Protein AF-A0A950EUD6-F1 (afdb_monomer_lite)

Secondary structure (DSSP, 8-state):
----------EEEEEEE-S-TTSSS---HHHHS-HHHHHHHHT--EEEES-HHHHHHHHHHHHTTS--SS-TTT-EEEEPPGGGG---S---S-------GGGGHHHHTT--EEEEEE-PPTTS--HHHHHHHHHHHTT-EEEEPP--

pLDDT: mean 81.82, std 19.79, range [29.98, 98.5]

Foldseek 3Di:
DDPDPPLAFAAEEAQEDDPCVPPPDDDQQVVWAPPVSLQVVLAAQAEEEQDLVVVLVRNVSSCVVPNHPDDSVNRHYHHQDPQVQPDDPDDDDDDDDDDLVVSRVNRRSRGYYYYYDPPDDPDTDDSVVNNVVVCVVVVHHYHYGDGD

Sequence (148 aa):
MTAATENKAGTLYLVPAPLDFGCESQTALTEVLPEGTLRRAAAITHWISENAKTARAYLKRIDALFPLAAALQTQNIAELPREAHKKGDHGNKGGAVFDPKPLLAPALAGEDMGLISEAGMPAVADPGSSIVRAAHDLGIRVVPLVGP

Structure (mmCIF, N/CA/C/O backbone):
data_AF-A0A950EUD6-F1
#
_entry.id   AF-A0A950EUD6-F1
#
loop_
_atom_site.group_PDB
_atom_site.id
_atom_site.type_symbol
_atom_site.label_atom_id
_atom_site.label_alt_id
_atom_site.label_comp_id
_atom_site.label_asym_id
_atom_site.label_entity_id
_atom_site.label_seq_id
_atom_site.pdbx_PDB_ins_code
_atom_site.Cartn_x
_atom_site.Cartn_y
_atom_site.Cartn_z
_atom_site.occupancy
_atom_site.B_iso_or_equiv
_atom_site.auth_seq_id
_atom_site.auth_comp_id
_atom_site.auth_asym_id
_atom_site.auth_atom_id
_atom_site.pdbx_PDB_model_num
ATOM 1 N N . MET A 1 1 ? -11.893 -36.603 8.002 1.00 39.34 1 MET A N 1
ATOM 2 C CA . MET A 1 1 ? -11.625 -35.808 6.786 1.00 39.34 1 MET A CA 1
ATOM 3 C C . MET A 1 1 ? -11.182 -34.431 7.244 1.00 39.34 1 MET A C 1
ATOM 5 O O . MET A 1 1 ? -12.014 -33.632 7.644 1.00 39.34 1 MET A O 1
ATOM 9 N N . THR A 1 2 ? -9.875 -34.203 7.327 1.00 35.94 2 THR A N 1
ATOM 10 C CA . THR A 1 2 ? -9.291 -32.888 7.605 1.00 35.94 2 THR A CA 1
ATOM 11 C C . THR A 1 2 ? -9.378 -32.069 6.323 1.00 35.94 2 THR A C 1
ATOM 13 O O . THR A 1 2 ? -8.796 -32.453 5.312 1.00 35.94 2 THR A O 1
ATOM 16 N N . ALA A 1 3 ? -10.16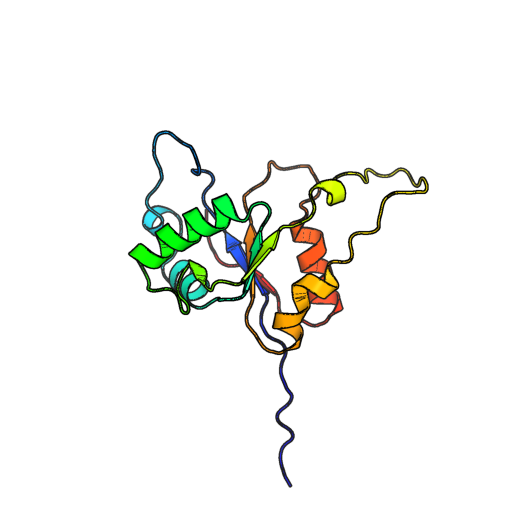1 -30.989 6.331 1.00 41.31 3 ALA A N 1
ATOM 17 C CA . ALA A 1 3 ? -10.133 -30.016 5.249 1.00 41.31 3 ALA A CA 1
ATOM 18 C C . ALA A 1 3 ? -8.716 -29.433 5.198 1.00 41.31 3 ALA A C 1
ATOM 20 O O . ALA A 1 3 ? -8.249 -28.864 6.184 1.00 41.31 3 ALA A O 1
ATOM 21 N N . ALA A 1 4 ? -8.011 -29.644 4.088 1.00 44.03 4 ALA A N 1
ATOM 22 C CA . ALA A 1 4 ? -6.780 -28.924 3.824 1.00 44.03 4 ALA A CA 1
ATOM 23 C C . ALA A 1 4 ? -7.160 -27.446 3.722 1.00 44.03 4 ALA A C 1
ATOM 25 O O . ALA A 1 4 ? -7.923 -27.065 2.836 1.00 44.03 4 ALA A O 1
ATOM 26 N N . THR A 1 5 ? -6.698 -26.627 4.660 1.00 48.47 5 THR A N 1
ATOM 27 C CA . THR A 1 5 ? -6.760 -25.176 4.524 1.00 48.47 5 THR A CA 1
ATOM 28 C C . THR A 1 5 ? -5.936 -24.848 3.284 1.00 48.47 5 THR A C 1
ATOM 30 O O . THR A 1 5 ? -4.710 -24.939 3.326 1.00 48.47 5 THR A O 1
ATOM 33 N N . GLU A 1 6 ? -6.588 -24.575 2.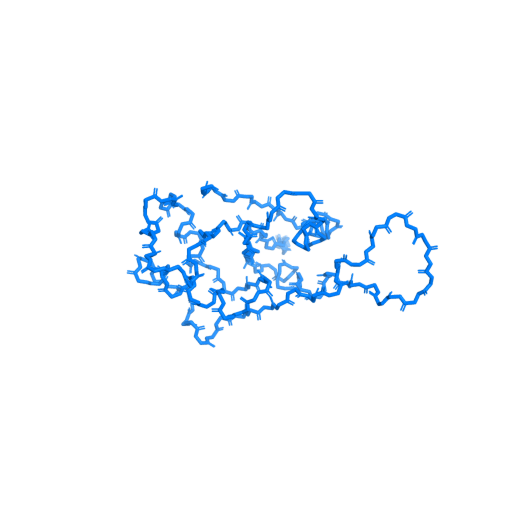150 1.00 57.91 6 GLU A N 1
ATOM 34 C CA . GLU A 1 6 ? -5.906 -24.001 0.992 1.00 57.91 6 GLU A CA 1
ATOM 35 C C . GLU A 1 6 ? -5.208 -22.744 1.497 1.00 57.91 6 GLU A C 1
ATOM 37 O O . GLU A 1 6 ? -5.862 -21.796 1.939 1.00 57.91 6 GLU A O 1
ATOM 42 N N . ASN A 1 7 ? -3.877 -22.783 1.529 1.00 60.69 7 ASN A N 1
ATOM 43 C CA . ASN A 1 7 ? -3.081 -21.668 2.002 1.00 60.69 7 ASN A CA 1
ATOM 44 C C . ASN A 1 7 ? -3.180 -20.583 0.929 1.00 60.69 7 ASN A C 1
ATOM 46 O O . ASN A 1 7 ? -2.454 -20.591 -0.065 1.00 60.69 7 ASN A O 1
ATOM 50 N N . LYS A 1 8 ? -4.207 -19.744 1.056 1.00 84.12 8 LYS A N 1
ATOM 51 C CA . LYS A 1 8 ? -4.543 -18.737 0.063 1.00 84.12 8 LYS A CA 1
ATOM 52 C C . LYS A 1 8 ? -3.443 -17.683 0.069 1.00 84.12 8 LYS A C 1
ATOM 54 O O . LYS A 1 8 ? -3.118 -17.149 1.125 1.00 84.12 8 LYS A O 1
ATOM 59 N N . ALA A 1 9 ? -2.897 -17.388 -1.108 1.00 91.25 9 ALA A N 1
ATOM 60 C CA . ALA A 1 9 ? -1.968 -16.280 -1.275 1.00 91.25 9 ALA A CA 1
ATOM 61 C C . ALA A 1 9 ? -2.578 -14.974 -0.731 1.00 91.25 9 ALA A C 1
ATOM 63 O O . ALA A 1 9 ? -3.799 -14.774 -0.777 1.00 91.25 9 ALA A O 1
ATOM 64 N N . GLY A 1 10 ? -1.712 -14.094 -0.237 1.00 95.62 10 GLY A N 1
ATOM 65 C CA . GLY A 1 10 ? -2.064 -12.748 0.188 1.00 95.62 10 GLY A CA 1
ATOM 66 C C . GLY A 1 10 ? -2.540 -11.885 -0.981 1.00 95.62 10 GLY A C 1
ATOM 67 O O . GLY A 1 10 ? -2.590 -12.309 -2.141 1.00 95.62 10 GLY A O 1
ATOM 68 N N . THR A 1 11 ? -2.907 -10.647 -0.672 1.00 96.81 11 THR A N 1
ATOM 69 C CA . THR A 1 11 ? -3.361 -9.662 -1.659 1.00 96.81 11 THR A CA 1
ATOM 70 C C . THR A 1 11 ? -2.303 -8.583 -1.859 1.00 96.81 11 THR A C 1
ATOM 72 O O . THR A 1 11 ? -1.800 -8.016 -0.894 1.00 96.81 11 THR A O 1
ATOM 75 N N . LEU A 1 12 ? -2.006 -8.253 -3.116 1.00 96.62 12 LEU A N 1
ATOM 76 C CA . LEU A 1 12 ? -1.232 -7.071 -3.476 1.00 96.62 12 LEU A CA 1
ATOM 77 C C . LEU A 1 12 ? -2.177 -5.872 -3.632 1.00 96.62 12 LEU A C 1
ATOM 79 O O . LEU A 1 12 ? -2.950 -5.798 -4.588 1.00 96.62 12 LEU A O 1
ATOM 83 N N . TYR A 1 13 ? -2.113 -4.919 -2.711 1.00 96.50 13 TYR A N 1
ATOM 84 C CA . TYR A 1 13 ? -2.856 -3.667 -2.794 1.00 96.50 13 TYR A CA 1
ATOM 85 C C . TYR A 1 13 ? -2.043 -2.609 -3.534 1.00 96.50 13 TYR A C 1
ATOM 87 O O . TYR A 1 13 ? -0.889 -2.364 -3.187 1.00 96.50 13 TYR A O 1
ATOM 95 N N . LEU A 1 14 ? -2.645 -1.949 -4.523 1.00 94.38 14 LEU A N 1
ATOM 96 C CA . LEU A 1 14 ? -2.044 -0.773 -5.157 1.00 94.38 14 LEU A CA 1
ATOM 97 C C . LEU A 1 14 ? -2.469 0.440 -4.340 1.00 94.38 14 LEU A C 1
ATOM 99 O O . LEU A 1 14 ? -3.643 0.811 -4.345 1.00 94.38 14 LEU A O 1
ATOM 103 N N . VAL A 1 15 ? -1.533 0.986 -3.573 1.00 93.75 15 VAL A N 1
ATOM 104 C CA . VAL A 1 15 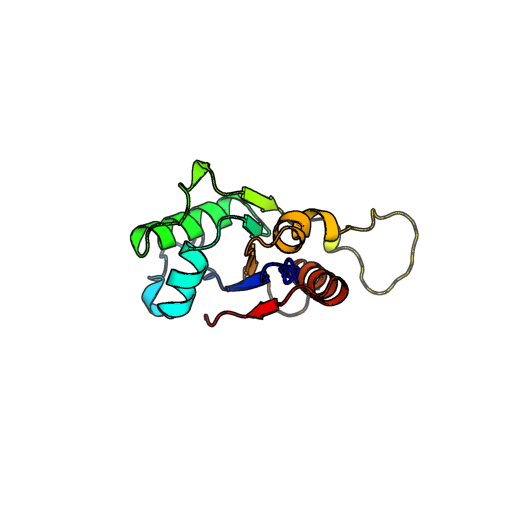? -1.791 2.046 -2.604 1.00 93.75 15 VAL A CA 1
ATOM 105 C C . VAL A 1 15 ? -1.390 3.380 -3.232 1.00 93.75 15 VAL A C 1
ATOM 107 O O . VAL A 1 15 ? -0.196 3.604 -3.448 1.00 93.75 15 VAL A O 1
ATOM 110 N N . PRO A 1 16 ? -2.351 4.268 -3.538 1.00 90.38 16 PRO A N 1
ATOM 111 C CA . PRO A 1 16 ? -2.036 5.584 -4.073 1.00 90.38 16 PRO A CA 1
ATOM 112 C C . PRO A 1 16 ? -1.345 6.437 -3.005 1.00 90.38 16 PRO A C 1
ATOM 114 O O . PRO A 1 16 ? -1.648 6.324 -1.811 1.00 90.38 16 PRO A O 1
ATOM 117 N N . ALA A 1 17 ? -0.430 7.299 -3.440 1.00 88.31 17 ALA A N 1
ATOM 118 C CA . ALA A 1 17 ? 0.246 8.271 -2.592 1.00 88.31 17 ALA A CA 1
ATOM 119 C C . ALA A 1 17 ? 0.179 9.675 -3.226 1.00 88.31 17 ALA A C 1
ATOM 121 O O . ALA A 1 17 ? 0.379 9.801 -4.435 1.00 88.31 17 ALA A O 1
ATOM 122 N N . PRO A 1 18 ? -0.083 10.739 -2.442 1.00 86.44 18 PRO A N 1
ATOM 123 C CA . PRO A 1 18 ? -0.034 12.108 -2.953 1.00 86.44 18 PRO A CA 1
ATOM 124 C C . PRO A 1 18 ? 1.377 12.502 -3.413 1.00 86.44 18 PRO A C 1
ATOM 126 O O . PRO A 1 18 ? 2.365 12.157 -2.765 1.00 86.44 18 PRO A O 1
ATOM 129 N N . LEU A 1 19 ? 1.469 13.303 -4.477 1.00 82.12 19 LEU A N 1
ATOM 130 C CA . LEU A 1 19 ? 2.727 13.858 -5.002 1.00 82.12 19 LEU A CA 1
ATOM 131 C C . LEU A 1 19 ? 3.180 15.127 -4.257 1.00 82.12 19 LEU A C 1
ATOM 133 O O . LEU A 1 19 ? 3.603 16.101 -4.872 1.00 82.12 19 LEU A O 1
ATOM 137 N N . ASP A 1 20 ? 3.056 15.142 -2.932 1.00 80.25 20 ASP A N 1
ATOM 138 C CA . ASP A 1 20 ? 3.364 16.310 -2.093 1.00 80.25 20 ASP A CA 1
ATOM 139 C C . ASP A 1 20 ? 4.640 16.133 -1.250 1.00 80.25 20 ASP A C 1
ATOM 141 O O . ASP A 1 20 ? 4.992 16.980 -0.420 1.00 80.25 20 ASP A O 1
ATOM 145 N N . PHE A 1 21 ? 5.370 15.031 -1.457 1.00 81.38 21 PHE A N 1
ATOM 146 C CA . PHE A 1 21 ? 6.628 14.796 -0.763 1.00 81.38 21 PHE A CA 1
ATOM 147 C C . PHE A 1 21 ? 7.678 15.838 -1.174 1.00 81.38 21 PHE A C 1
ATOM 149 O O . PHE A 1 21 ? 8.093 15.912 -2.327 1.00 81.38 21 PHE A O 1
ATOM 156 N N . GLY A 1 22 ? 8.153 16.621 -0.203 1.00 79.81 22 GLY A N 1
ATOM 157 C CA . GLY A 1 22 ? 9.138 17.681 -0.438 1.00 79.81 22 GLY A CA 1
ATOM 158 C C . GLY A 1 22 ? 8.550 18.992 -0.969 1.00 79.81 22 GLY A C 1
ATOM 159 O O . GLY A 1 22 ? 9.315 19.925 -1.208 1.00 79.81 22 GLY A O 1
ATOM 160 N N . CYS A 1 23 ? 7.226 19.093 -1.117 1.00 83.94 23 CYS A N 1
ATOM 161 C CA . CYS A 1 23 ? 6.547 20.355 -1.399 1.00 83.94 23 CYS A CA 1
ATOM 162 C C . CYS A 1 23 ? 6.512 21.259 -0.155 1.00 83.94 23 CYS A C 1
ATOM 164 O O . CYS A 1 23 ? 6.548 20.777 0.980 1.00 83.94 23 CYS A O 1
ATOM 166 N N . GLU A 1 24 ? 6.413 22.577 -0.366 1.00 81.12 24 GLU A N 1
ATOM 167 C CA . GLU A 1 24 ? 6.318 23.570 0.722 1.00 81.12 24 GLU A CA 1
ATOM 168 C C . GLU A 1 24 ? 5.103 23.335 1.629 1.00 81.12 24 GLU A C 1
ATOM 170 O O . GLU A 1 24 ? 5.152 23.605 2.828 1.00 81.12 24 GLU A O 1
ATOM 175 N N . SER A 1 25 ? 4.024 22.794 1.061 1.00 82.50 25 SER A N 1
ATOM 176 C CA . SER A 1 25 ? 2.842 22.345 1.787 1.00 82.50 25 SER A CA 1
ATOM 177 C C . SER A 1 25 ? 2.528 20.896 1.428 1.00 82.50 25 SER A C 1
ATOM 179 O O . SER A 1 25 ? 2.684 20.480 0.282 1.00 82.50 25 SER A O 1
ATOM 181 N N . GLN A 1 26 ? 2.108 20.127 2.433 1.00 84.75 26 GLN A N 1
ATOM 182 C CA . GLN A 1 26 ? 1.615 18.760 2.272 1.00 84.75 26 GLN A CA 1
ATOM 183 C C . GLN A 1 26 ? 0.103 18.769 2.459 1.00 84.75 26 GLN A C 1
ATOM 185 O O . GLN A 1 26 ? -0.392 19.329 3.439 1.00 84.75 26 GLN A O 1
ATOM 190 N N . THR A 1 27 ? -0.626 18.139 1.545 1.00 87.81 27 THR A N 1
ATOM 191 C CA . THR A 1 27 ? -2.083 18.026 1.626 1.00 87.81 27 THR A CA 1
ATOM 192 C C . THR A 1 27 ? -2.459 17.078 2.764 1.00 87.81 27 THR A C 1
ATOM 194 O O . THR A 1 27 ? -1.768 16.089 3.024 1.00 87.81 27 THR A O 1
ATOM 197 N N . ALA A 1 28 ? -3.544 17.339 3.490 1.00 91.69 28 ALA A N 1
ATOM 198 C CA . ALA A 1 28 ? -3.994 16.382 4.496 1.00 91.69 28 ALA A CA 1
ATOM 199 C C . ALA A 1 28 ? -4.428 15.081 3.801 1.00 91.69 28 ALA A C 1
ATOM 201 O O . ALA A 1 28 ? -5.214 15.114 2.858 1.00 91.69 28 ALA A O 1
ATOM 202 N N . LEU A 1 29 ? -3.945 13.916 4.259 1.00 93.19 29 LEU A N 1
ATOM 203 C CA . LEU A 1 29 ? -4.272 12.641 3.601 1.00 93.19 29 LEU A CA 1
ATOM 204 C C . LEU A 1 29 ? -5.785 12.392 3.535 1.00 93.19 29 LEU A C 1
ATOM 206 O O . LEU A 1 29 ? -6.269 11.823 2.567 1.00 93.19 29 LEU A O 1
ATOM 210 N N . THR A 1 30 ? -6.535 12.861 4.530 1.00 94.19 30 THR A N 1
ATOM 211 C CA . THR A 1 30 ? -7.999 12.759 4.600 1.00 94.19 30 THR A CA 1
ATOM 212 C C . THR A 1 30 ? -8.740 13.562 3.530 1.00 94.19 30 THR A C 1
ATOM 214 O O . THR A 1 30 ? -9.919 13.313 3.313 1.00 94.19 30 THR A O 1
ATOM 217 N N . GLU A 1 31 ? -8.089 14.529 2.878 1.00 92.25 31 GLU A N 1
ATOM 218 C CA . GLU A 1 31 ? -8.693 15.324 1.796 1.00 92.25 31 GLU A CA 1
ATOM 219 C C . GLU A 1 31 ? -8.601 14.623 0.436 1.00 92.25 31 GLU A C 1
ATOM 221 O O . GLU A 1 31 ? -9.387 14.912 -0.461 1.00 92.25 31 GLU A O 1
ATOM 226 N N . VAL A 1 32 ? -7.650 13.697 0.285 1.00 90.62 32 VAL A N 1
ATOM 227 C CA . VAL A 1 32 ? -7.302 13.071 -1.003 1.00 90.62 32 VAL A CA 1
ATOM 228 C C . VAL A 1 32 ? -7.453 11.551 -0.998 1.00 90.62 32 VAL A C 1
ATOM 230 O O . VAL A 1 32 ? -7.593 10.943 -2.055 1.00 90.62 32 VAL A O 1
ATOM 233 N N . LEU A 1 33 ? -7.460 10.919 0.177 1.00 92.75 33 LEU A N 1
ATOM 234 C CA . LEU A 1 33 ? -7.603 9.476 0.337 1.00 92.75 33 LEU A CA 1
ATOM 235 C C . LEU A 1 33 ? -8.841 9.145 1.179 1.00 92.75 33 LEU A C 1
ATOM 237 O O . LEU A 1 33 ? -8.972 9.638 2.302 1.00 92.75 33 LEU A O 1
ATOM 241 N N . PRO A 1 34 ? -9.722 8.247 0.699 1.00 95.00 34 PRO A N 1
ATOM 242 C CA . PRO A 1 34 ? -10.807 7.720 1.511 1.00 95.00 34 PRO A CA 1
ATOM 243 C C . PRO A 1 34 ? -10.284 6.991 2.752 1.00 95.00 34 PRO A C 1
ATOM 245 O O . PRO A 1 34 ? -9.266 6.295 2.709 1.00 95.00 34 PRO A O 1
ATOM 248 N N . GLU A 1 35 ? -11.049 7.045 3.840 1.00 96.38 35 GLU A N 1
ATOM 249 C CA . GLU A 1 35 ? -10.730 6.351 5.094 1.00 96.38 35 GLU A CA 1
ATOM 250 C C . GLU A 1 35 ? -10.462 4.849 4.896 1.00 96.38 35 GLU A C 1
ATOM 252 O O . GLU A 1 35 ? -9.541 4.293 5.494 1.00 96.38 35 GLU A O 1
ATOM 257 N N . GLY A 1 36 ? -11.223 4.190 4.015 1.00 96.50 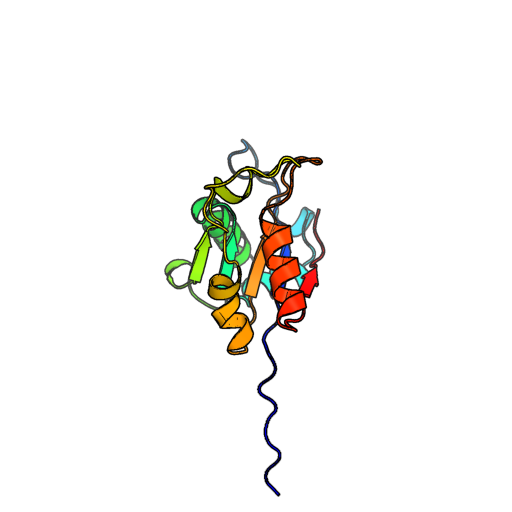36 GLY A N 1
ATOM 258 C CA . GLY A 1 36 ? -11.022 2.775 3.696 1.00 96.50 36 GLY A CA 1
ATOM 259 C C . GLY A 1 36 ? -9.634 2.473 3.117 1.00 96.50 36 GLY A C 1
ATOM 260 O O . GLY A 1 36 ? -9.042 1.451 3.465 1.00 96.50 36 GLY A O 1
ATOM 261 N N . THR A 1 37 ? -9.087 3.374 2.295 1.00 95.69 37 THR A N 1
ATOM 262 C CA . THR A 1 37 ? -7.727 3.259 1.746 1.00 95.69 37 THR A CA 1
ATOM 263 C C . THR A 1 37 ? -6.689 3.409 2.852 1.00 95.69 37 THR A C 1
ATOM 265 O O . THR A 1 37 ? -5.790 2.578 2.963 1.00 95.69 37 THR A O 1
ATOM 268 N N . LEU A 1 38 ? -6.850 4.415 3.715 1.00 97.19 38 LEU A N 1
ATOM 269 C CA . LEU A 1 38 ? -5.927 4.685 4.819 1.00 97.19 38 LEU A CA 1
ATOM 270 C C . LEU A 1 38 ? -5.898 3.543 5.842 1.00 97.19 38 LEU A C 1
ATOM 272 O O . LEU A 1 38 ? -4.823 3.083 6.219 1.00 97.19 38 LEU A O 1
ATOM 276 N N . ARG A 1 39 ? -7.066 3.019 6.235 1.00 97.81 39 ARG A N 1
ATOM 277 C CA . ARG A 1 39 ? -7.165 1.857 7.132 1.00 97.81 39 ARG A CA 1
ATOM 278 C C . ARG A 1 39 ? -6.563 0.600 6.516 1.00 97.81 39 ARG A C 1
ATOM 280 O O . ARG A 1 39 ? -5.896 -0.157 7.215 1.00 97.81 39 ARG A O 1
ATOM 287 N N . ARG A 1 40 ? -6.787 0.366 5.217 1.00 97.94 40 ARG A N 1
ATOM 288 C CA . ARG A 1 40 ? -6.182 -0.775 4.520 1.00 97.94 40 ARG A CA 1
ATOM 289 C C . ARG A 1 40 ? -4.664 -0.649 4.487 1.00 97.94 40 ARG A C 1
ATOM 291 O O . ARG A 1 40 ? -3.988 -1.616 4.810 1.00 97.94 40 ARG A O 1
ATOM 298 N N . ALA A 1 41 ? -4.149 0.525 4.133 1.00 97.25 41 ALA A N 1
ATOM 299 C CA . ALA A 1 41 ? -2.720 0.794 4.120 1.00 97.25 41 ALA A CA 1
ATOM 300 C C . ALA A 1 41 ? -2.101 0.613 5.515 1.00 97.25 41 ALA A C 1
ATOM 302 O O . ALA A 1 41 ? -1.078 -0.047 5.641 1.00 97.25 41 ALA A O 1
ATOM 303 N N . ALA A 1 42 ? -2.754 1.091 6.578 1.00 98.19 42 ALA A N 1
ATOM 304 C CA . ALA A 1 42 ? -2.266 0.919 7.947 1.00 98.19 42 ALA A CA 1
ATOM 305 C C . ALA A 1 42 ? -2.122 -0.555 8.374 1.00 98.19 42 ALA A C 1
ATOM 307 O O . ALA A 1 42 ? -1.269 -0.877 9.197 1.00 98.19 42 ALA A O 1
ATOM 308 N N . ALA A 1 43 ? -2.913 -1.463 7.796 1.00 98.12 43 ALA A N 1
ATOM 309 C CA . ALA A 1 43 ? -2.873 -2.890 8.109 1.00 98.12 43 ALA A CA 1
ATOM 310 C C . ALA A 1 43 ? -1.739 -3.671 7.408 1.00 98.12 43 ALA A C 1
ATOM 312 O O . ALA A 1 43 ? -1.542 -4.845 7.714 1.00 98.12 43 ALA A O 1
ATOM 313 N N . ILE A 1 44 ? -1.018 -3.059 6.464 1.00 98.19 44 ILE A N 1
ATOM 314 C CA . ILE A 1 44 ? 0.013 -3.722 5.653 1.00 98.19 44 ILE A CA 1
ATOM 315 C C . ILE A 1 44 ? 1.393 -3.567 6.302 1.00 98.19 44 ILE A C 1
ATOM 317 O O . ILE A 1 44 ? 1.787 -2.473 6.724 1.00 98.19 44 ILE A O 1
ATOM 321 N N . THR A 1 45 ? 2.165 -4.657 6.313 1.00 97.94 45 THR A N 1
ATOM 322 C CA . THR A 1 45 ? 3.539 -4.682 6.846 1.00 97.94 45 THR A CA 1
ATOM 323 C C . THR A 1 45 ? 4.630 -4.888 5.796 1.00 97.94 45 THR A C 1
ATOM 325 O O . THR A 1 45 ? 5.803 -4.613 6.063 1.00 97.94 45 THR A O 1
ATOM 328 N N . HIS A 1 46 ? 4.252 -5.323 4.591 1.00 98.00 46 HIS A N 1
ATOM 329 C CA . HIS A 1 46 ? 5.158 -5.590 3.475 1.00 98.00 46 HIS A CA 1
ATOM 330 C C . HIS A 1 46 ? 4.887 -4.623 2.331 1.00 98.00 46 HIS A C 1
ATOM 332 O O . HIS A 1 46 ? 3.788 -4.585 1.781 1.00 98.00 46 HIS A O 1
ATOM 338 N N . TRP A 1 47 ? 5.906 -3.861 1.957 1.00 97.12 47 TRP A N 1
ATOM 339 C CA . TRP A 1 47 ? 5.792 -2.755 1.025 1.00 97.12 47 TRP A CA 1
ATOM 340 C C . TRP A 1 47 ? 6.794 -2.874 -0.113 1.00 97.12 47 TRP A C 1
ATOM 342 O O . TRP A 1 47 ? 7.961 -3.206 0.092 1.00 97.12 47 TRP A O 1
ATOM 352 N N . ILE A 1 48 ? 6.334 -2.532 -1.308 1.00 94.38 48 ILE A N 1
ATOM 353 C CA . ILE A 1 48 ? 7.157 -2.271 -2.481 1.00 94.38 48 ILE A CA 1
ATOM 354 C C . ILE A 1 48 ? 6.979 -0.789 -2.816 1.00 94.38 48 ILE A C 1
ATOM 356 O O . ILE A 1 48 ? 5.855 -0.286 -2.845 1.00 94.38 48 ILE A O 1
ATOM 360 N N . SER A 1 49 ? 8.077 -0.077 -3.040 1.00 91.25 49 SER A N 1
ATOM 361 C CA . SER A 1 49 ? 8.064 1.354 -3.377 1.00 91.25 49 SER A CA 1
ATOM 362 C C . SER A 1 49 ? 9.228 1.706 -4.293 1.00 91.25 49 SER A C 1
ATOM 364 O O . SER A 1 49 ? 10.213 0.976 -4.332 1.00 91.25 49 SER A O 1
ATOM 366 N N . GLU A 1 50 ? 9.174 2.833 -4.994 1.00 86.06 50 GLU A N 1
ATOM 367 C CA . GLU A 1 50 ? 10.346 3.338 -5.725 1.00 86.06 50 GLU A CA 1
ATOM 368 C C . GLU A 1 50 ? 11.437 3.861 -4.783 1.00 86.06 50 GLU A C 1
ATOM 370 O O . GLU A 1 50 ? 12.630 3.760 -5.076 1.00 86.06 50 GLU A O 1
ATOM 375 N N . ASN A 1 51 ? 11.034 4.412 -3.637 1.00 87.56 51 ASN A N 1
ATOM 376 C CA . ASN A 1 51 ? 11.942 5.006 -2.670 1.00 87.56 51 ASN A CA 1
ATOM 377 C C . ASN A 1 51 ? 11.469 4.746 -1.234 1.00 87.56 51 ASN A C 1
ATOM 379 O O . ASN A 1 51 ? 10.423 5.211 -0.784 1.00 87.56 51 ASN A O 1
ATOM 383 N N . ALA A 1 52 ? 12.291 4.055 -0.453 1.00 91.62 52 ALA A N 1
ATOM 384 C CA . ALA A 1 52 ? 11.950 3.671 0.904 1.00 91.62 52 ALA A CA 1
ATOM 385 C C . ALA A 1 52 ? 11.958 4.862 1.878 1.00 91.62 52 ALA A C 1
ATOM 387 O O . ALA A 1 52 ? 11.423 4.754 2.984 1.00 91.62 52 ALA A O 1
ATOM 388 N N . LYS A 1 53 ? 12.564 6.005 1.524 1.00 91.75 53 LYS A N 1
ATOM 389 C CA . LYS A 1 53 ? 12.488 7.243 2.318 1.00 91.75 53 LYS A CA 1
ATOM 390 C C . LYS A 1 53 ? 11.125 7.911 2.152 1.00 91.75 53 LYS A C 1
ATOM 392 O O . LYS A 1 53 ? 10.538 8.310 3.159 1.00 91.75 53 LYS A O 1
ATOM 397 N N . THR A 1 54 ? 10.627 8.023 0.920 1.00 90.69 54 THR A N 1
ATOM 398 C CA . THR A 1 54 ? 9.310 8.618 0.642 1.00 90.69 54 THR A CA 1
ATOM 399 C C . THR A 1 54 ? 8.197 7.707 1.157 1.00 90.69 54 THR A C 1
ATOM 401 O O . THR A 1 54 ? 7.315 8.182 1.872 1.00 90.69 54 THR A O 1
ATOM 404 N N . ALA A 1 55 ? 8.327 6.387 0.972 1.00 93.56 55 ALA A N 1
ATOM 405 C CA . ALA A 1 55 ? 7.428 5.395 1.558 1.00 93.56 55 ALA A CA 1
ATOM 406 C C . ALA A 1 55 ? 7.324 5.532 3.083 1.00 93.56 55 ALA A C 1
ATOM 408 O O . ALA A 1 55 ? 6.226 5.629 3.626 1.00 93.56 55 ALA A O 1
ATOM 409 N N . ARG A 1 56 ? 8.452 5.619 3.804 1.00 95.75 56 ARG A N 1
ATOM 410 C CA . ARG A 1 56 ? 8.423 5.795 5.270 1.00 95.75 56 ARG A CA 1
ATOM 411 C C . ARG A 1 56 ? 7.786 7.113 5.694 1.00 95.75 56 ARG A C 1
ATOM 413 O O . ARG A 1 56 ? 7.090 7.146 6.706 1.00 95.75 56 ARG A O 1
ATOM 420 N N . ALA A 1 57 ? 8.018 8.193 4.951 1.00 94.81 57 ALA A N 1
ATOM 421 C CA . ALA A 1 57 ? 7.382 9.474 5.238 1.00 94.81 57 ALA A CA 1
ATOM 422 C C . ALA A 1 57 ? 5.860 9.403 5.047 1.00 94.81 57 ALA A C 1
ATOM 424 O O . ALA A 1 57 ? 5.117 9.911 5.887 1.00 94.81 57 ALA A O 1
ATOM 425 N N . TYR A 1 58 ? 5.402 8.714 4.001 1.00 95.19 58 TYR A N 1
ATOM 426 C CA . TYR A 1 58 ? 3.986 8.465 3.764 1.00 95.19 58 TYR A CA 1
ATOM 427 C C . TYR A 1 58 ? 3.364 7.595 4.864 1.00 95.19 58 TYR A C 1
ATOM 429 O O . TYR A 1 58 ? 2.378 8.000 5.477 1.00 95.19 58 TYR A O 1
ATOM 437 N N . LEU A 1 59 ? 3.987 6.464 5.212 1.00 97.06 59 LEU A N 1
ATOM 438 C CA . LEU A 1 59 ? 3.516 5.589 6.292 1.00 97.06 59 LEU A CA 1
ATOM 439 C C . LEU A 1 59 ? 3.452 6.312 7.641 1.00 97.06 59 LEU A C 1
ATOM 441 O O . LEU A 1 59 ? 2.514 6.096 8.397 1.00 97.06 59 LEU A O 1
ATOM 445 N N . LYS A 1 60 ? 4.390 7.223 7.928 1.00 96.94 60 LYS A N 1
ATOM 446 C CA . LYS A 1 60 ? 4.338 8.064 9.133 1.00 96.94 60 LYS A CA 1
ATOM 447 C C . LYS A 1 60 ? 3.100 8.969 9.163 1.00 96.94 60 LYS A C 1
ATOM 449 O O . LYS A 1 60 ? 2.534 9.190 10.229 1.00 96.94 60 LYS A O 1
ATOM 454 N N . ARG A 1 61 ? 2.683 9.509 8.012 1.00 96.38 61 ARG A N 1
ATOM 455 C CA . ARG A 1 61 ? 1.456 10.318 7.902 1.00 96.38 61 ARG A CA 1
ATOM 456 C C . ARG A 1 61 ? 0.205 9.459 8.089 1.00 96.38 61 ARG A C 1
ATOM 458 O O . ARG A 1 61 ? -0.747 9.933 8.698 1.00 96.38 61 ARG A O 1
ATOM 465 N N . ILE A 1 62 ? 0.218 8.212 7.612 1.00 97.44 62 ILE A N 1
ATOM 466 C CA . ILE A 1 62 ? -0.867 7.251 7.862 1.00 97.44 62 ILE A CA 1
ATOM 467 C C . ILE A 1 62 ? -0.936 6.894 9.349 1.00 97.44 62 ILE A C 1
ATOM 469 O O . ILE A 1 62 ? -2.020 6.971 9.911 1.00 97.44 62 ILE A O 1
ATOM 473 N N . ASP A 1 63 ? 0.197 6.588 9.990 1.00 97.94 63 ASP A N 1
ATOM 474 C CA . ASP A 1 63 ? 0.284 6.220 11.416 1.00 97.94 63 ASP A CA 1
ATOM 475 C C . ASP A 1 63 ? -0.326 7.284 12.342 1.00 97.94 63 ASP A C 1
ATOM 477 O O . ASP A 1 63 ? -0.982 6.971 13.332 1.00 97.94 63 ASP A O 1
ATOM 481 N N . ALA A 1 64 ? -0.169 8.562 11.977 1.00 97.25 64 ALA A N 1
ATOM 482 C CA . ALA A 1 64 ? -0.759 9.686 12.700 1.00 97.25 64 ALA A CA 1
ATOM 483 C C . ALA A 1 64 ? -2.303 9.720 12.652 1.00 97.25 64 ALA A C 1
ATOM 485 O O . ALA A 1 64 ? -2.916 10.416 13.460 1.00 97.25 64 ALA A O 1
ATOM 486 N N . LEU A 1 65 ? -2.928 9.000 11.714 1.00 97.38 65 LEU A N 1
ATOM 487 C CA . LEU A 1 65 ? -4.383 8.922 11.524 1.00 97.38 65 LEU A CA 1
ATOM 488 C C . LEU A 1 65 ? -4.945 7.552 11.927 1.00 97.38 65 LEU A C 1
ATOM 490 O O . LEU A 1 65 ? -5.979 7.468 12.588 1.00 97.38 65 LEU A O 1
ATOM 494 N N . PHE A 1 66 ? -4.261 6.480 11.529 1.00 97.75 66 PHE A N 1
ATOM 495 C CA . PHE A 1 66 ? -4.601 5.090 11.808 1.00 97.75 66 PHE A CA 1
ATOM 496 C C . PHE A 1 66 ? -3.319 4.347 12.199 1.00 97.75 66 PHE A C 1
ATOM 498 O O . PHE A 1 66 ? -2.428 4.244 11.354 1.00 97.75 66 PHE A O 1
ATOM 505 N N . PRO A 1 67 ? -3.223 3.807 13.432 1.00 97.94 67 PRO A N 1
ATOM 506 C CA . PRO A 1 67 ? -2.023 3.112 13.887 1.00 97.94 67 PRO A CA 1
ATOM 507 C C . PRO A 1 67 ? -1.611 2.003 12.921 1.00 97.94 67 PRO A C 1
ATOM 509 O O . PRO A 1 67 ? -2.442 1.172 12.539 1.00 97.94 67 PRO A O 1
ATOM 512 N N . LEU A 1 68 ? -0.336 1.985 12.536 1.00 98.50 68 LEU A N 1
ATOM 513 C CA . LEU A 1 68 ? 0.197 0.930 11.679 1.00 98.50 68 LEU A CA 1
ATOM 514 C C . LEU A 1 68 ? 0.176 -0.421 12.411 1.00 98.50 68 LEU A C 1
ATOM 516 O O . LEU A 1 68 ? 0.437 -0.503 13.611 1.00 98.50 68 LEU A O 1
ATOM 520 N N . ALA A 1 69 ? -0.065 -1.504 11.670 1.00 97.50 69 ALA A N 1
ATOM 521 C CA . ALA A 1 69 ? -0.049 -2.870 12.200 1.00 97.50 69 ALA A CA 1
ATOM 522 C C . ALA A 1 69 ? 1.312 -3.276 12.790 1.00 97.50 69 ALA A C 1
ATOM 524 O O . ALA A 1 69 ? 1.380 -4.141 13.662 1.00 97.50 69 ALA A O 1
ATOM 525 N N . ALA A 1 70 ? 2.390 -2.636 12.334 1.00 96.81 70 ALA A N 1
ATOM 526 C CA . ALA A 1 70 ? 3.720 -2.752 12.904 1.00 96.81 70 ALA A CA 1
ATOM 527 C C . ALA A 1 70 ? 4.378 -1.369 12.975 1.00 96.81 70 ALA A C 1
ATOM 529 O O . ALA A 1 70 ? 4.095 -0.487 12.161 1.00 96.81 70 ALA A O 1
ATOM 530 N N . ALA A 1 71 ? 5.281 -1.181 13.939 1.00 96.94 71 ALA A N 1
ATOM 531 C CA . ALA A 1 71 ? 6.005 0.075 14.093 1.00 96.94 71 ALA A CA 1
ATOM 532 C C . ALA A 1 71 ? 6.742 0.444 12.795 1.00 96.94 71 ALA A C 1
ATOM 534 O O . ALA A 1 71 ? 7.283 -0.420 12.106 1.00 96.94 71 ALA A O 1
ATOM 535 N N . LEU A 1 72 ? 6.845 1.739 12.485 1.00 95.62 72 LEU A N 1
ATOM 536 C CA . LEU A 1 72 ? 7.455 2.212 11.233 1.00 95.62 72 LEU A CA 1
ATOM 537 C C . LEU A 1 72 ? 8.866 1.639 10.975 1.00 95.62 72 LEU A C 1
ATOM 539 O O . LEU A 1 72 ? 9.252 1.423 9.829 1.00 95.62 72 LEU A O 1
ATOM 543 N N . GLN A 1 73 ? 9.636 1.383 12.037 1.00 94.88 73 GLN A N 1
ATOM 544 C CA . GLN A 1 73 ? 10.988 0.818 11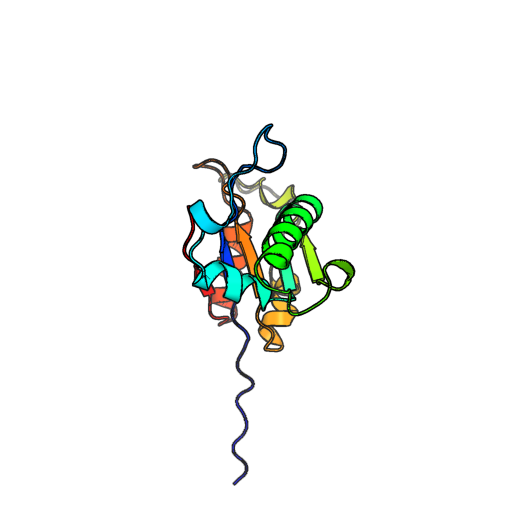.960 1.00 94.88 73 GLN A CA 1
ATOM 545 C C . GLN A 1 73 ? 11.016 -0.678 11.613 1.00 94.88 73 GLN A C 1
ATOM 547 O O . GLN A 1 73 ? 12.023 -1.153 11.096 1.00 94.88 73 GLN A O 1
ATOM 552 N N . THR A 1 74 ? 9.937 -1.409 11.898 1.00 96.25 74 THR A N 1
ATOM 553 C CA . THR A 1 74 ? 9.815 -2.852 11.643 1.00 96.25 74 THR A CA 1
ATOM 554 C C . THR A 1 74 ? 9.107 -3.160 10.325 1.00 96.25 74 THR A C 1
ATOM 556 O O . THR A 1 74 ? 9.016 -4.326 9.954 1.00 96.25 74 THR A O 1
ATOM 559 N N . GLN A 1 75 ? 8.608 -2.142 9.615 1.00 97.25 75 GLN A N 1
ATOM 560 C CA . GLN A 1 75 ? 8.003 -2.312 8.294 1.00 97.25 75 GLN A CA 1
ATOM 561 C C . GLN A 1 75 ? 9.031 -2.839 7.287 1.00 97.25 75 GLN A C 1
ATOM 563 O O . GLN A 1 75 ? 10.138 -2.300 7.173 1.00 97.25 75 GLN A O 1
ATOM 568 N N . ASN A 1 76 ? 8.650 -3.861 6.521 1.00 97.31 76 ASN A N 1
ATOM 569 C CA . ASN A 1 76 ? 9.478 -4.398 5.450 1.00 97.31 76 ASN A CA 1
ATOM 570 C C . ASN A 1 76 ? 9.211 -3.604 4.168 1.00 97.31 76 ASN A C 1
ATOM 572 O O . ASN A 1 76 ? 8.107 -3.657 3.635 1.00 97.31 76 ASN A O 1
ATOM 576 N N . ILE A 1 77 ? 10.201 -2.847 3.693 1.00 96.06 77 ILE A N 1
ATOM 577 C CA . ILE A 1 77 ? 10.074 -1.990 2.509 1.00 96.06 77 ILE A CA 1
ATOM 578 C C . ILE A 1 77 ? 11.172 -2.362 1.519 1.00 96.06 77 ILE A C 1
ATOM 580 O O . ILE A 1 77 ? 12.351 -2.116 1.780 1.00 96.06 77 ILE A O 1
ATOM 584 N N . ALA A 1 78 ? 10.772 -2.924 0.384 1.00 93.94 78 ALA A N 1
ATOM 585 C CA . ALA A 1 78 ? 11.647 -3.204 -0.741 1.00 93.94 78 ALA A CA 1
ATOM 586 C C . ALA A 1 78 ? 11.565 -2.082 -1.786 1.00 93.94 78 ALA A C 1
ATOM 588 O O . ALA A 1 78 ? 10.479 -1.606 -2.126 1.00 93.94 78 ALA A O 1
ATOM 589 N N . GLU A 1 79 ? 12.722 -1.665 -2.300 1.00 90.50 79 GLU A N 1
ATOM 590 C CA . GLU A 1 79 ? 12.802 -0.674 -3.374 1.00 90.50 79 GLU A CA 1
ATOM 591 C C . GLU A 1 79 ? 12.797 -1.340 -4.752 1.00 90.50 79 GLU A C 1
ATOM 593 O O . GLU A 1 79 ? 13.470 -2.351 -4.971 1.00 90.50 79 GLU A O 1
ATOM 598 N N . LEU A 1 80 ? 12.066 -0.752 -5.699 1.00 84.50 80 LEU A N 1
ATOM 599 C CA . LEU A 1 80 ? 12.141 -1.138 -7.104 1.00 84.50 80 LEU A CA 1
ATOM 600 C C . LEU A 1 80 ? 13.485 -0.685 -7.699 1.00 84.50 80 LEU A C 1
ATOM 602 O O . LEU A 1 80 ? 13.890 0.466 -7.516 1.00 84.50 80 LEU A O 1
ATOM 606 N N . PRO A 1 81 ? 14.206 -1.554 -8.428 1.00 73.38 81 PRO A N 1
ATOM 607 C CA . PRO A 1 81 ? 15.473 -1.170 -9.027 1.00 73.38 81 PRO A CA 1
ATOM 608 C C . PRO A 1 81 ? 15.268 -0.150 -10.151 1.00 73.38 81 PRO A C 1
ATOM 610 O O . PRO A 1 81 ? 14.522 -0.374 -11.104 1.00 73.38 81 PRO A O 1
ATOM 613 N N . ARG A 1 82 ? 16.026 0.949 -10.073 1.00 61.00 82 ARG A N 1
ATOM 614 C CA . ARG A 1 82 ? 15.996 2.096 -11.004 1.00 61.00 82 ARG A CA 1
ATOM 615 C C . ARG A 1 82 ? 16.264 1.731 -12.472 1.00 61.00 82 ARG A C 1
ATOM 617 O O . ARG A 1 82 ? 15.939 2.496 -13.375 1.00 61.00 82 ARG A O 1
ATOM 624 N N . GLU A 1 83 ? 16.878 0.577 -12.727 1.00 54.44 83 GLU A N 1
ATOM 625 C CA . GLU A 1 83 ? 17.268 0.116 -14.066 1.00 54.44 83 GLU A CA 1
ATOM 626 C C . GLU A 1 83 ? 16.144 -0.590 -14.840 1.00 54.44 83 GLU A C 1
ATOM 628 O O . GLU A 1 83 ? 16.297 -0.843 -16.037 1.00 54.44 83 GLU A O 1
ATOM 633 N N . ALA A 1 84 ? 14.982 -0.829 -14.222 1.00 50.78 84 ALA A N 1
ATOM 634 C CA . ALA A 1 84 ? 13.803 -1.354 -14.917 1.00 50.78 84 ALA A CA 1
ATOM 635 C C . ALA A 1 84 ? 13.290 -0.420 -16.043 1.00 50.78 84 ALA A C 1
ATOM 637 O O . ALA A 1 84 ? 12.465 -0.826 -16.858 1.00 50.78 84 ALA A O 1
ATOM 638 N N . HIS A 1 85 ? 13.803 0.815 -16.132 1.00 46.50 85 HIS A N 1
ATOM 639 C CA . HIS A 1 85 ? 13.334 1.865 -17.047 1.00 46.50 85 HIS A CA 1
ATOM 640 C C . HIS A 1 85 ? 14.032 1.881 -18.417 1.00 46.50 85 HIS A C 1
ATOM 642 O O . HIS A 1 85 ? 13.750 2.746 -19.246 1.00 46.50 85 HIS A O 1
ATOM 648 N N . LYS A 1 86 ? 14.952 0.950 -18.702 1.00 42.62 86 LYS A N 1
ATOM 649 C CA . LYS A 1 86 ? 15.753 0.983 -19.938 1.00 42.62 86 LYS A CA 1
ATOM 650 C C . LYS A 1 86 ? 15.393 -0.129 -20.923 1.00 42.62 86 LYS A C 1
ATOM 652 O O . LYS A 1 86 ? 16.266 -0.869 -21.361 1.00 42.62 86 LYS A O 1
ATOM 657 N N . LYS A 1 87 ? 14.121 -0.246 -21.316 1.00 45.47 87 LYS A N 1
ATOM 658 C CA . LYS A 1 87 ? 13.750 -1.006 -22.524 1.00 45.47 87 LYS A CA 1
ATOM 659 C C . LYS A 1 87 ? 12.575 -0.372 -23.264 1.00 45.47 87 LYS A C 1
ATOM 661 O O . LYS A 1 87 ? 11.435 -0.808 -23.173 1.00 45.47 87 LYS A O 1
ATOM 666 N N . GLY A 1 88 ? 12.909 0.668 -24.025 1.00 40.59 88 GLY A N 1
ATOM 667 C CA . GLY A 1 88 ? 12.234 0.941 -25.288 1.00 40.59 88 GLY A CA 1
ATOM 668 C C . GLY A 1 88 ? 12.566 -0.151 -26.311 1.00 40.59 88 GLY A C 1
ATOM 669 O O . GLY A 1 88 ? 13.531 -0.900 -26.153 1.00 40.59 88 GLY A O 1
ATOM 670 N N . ASP A 1 89 ? 11.733 -0.224 -27.337 1.00 43.97 89 ASP A N 1
ATOM 671 C CA . ASP A 1 89 ? 11.428 -1.347 -28.231 1.00 43.97 89 ASP A CA 1
ATOM 672 C C . ASP A 1 89 ? 12.549 -1.831 -29.185 1.00 43.97 89 ASP A C 1
ATOM 674 O O . ASP A 1 89 ? 12.306 -2.227 -30.322 1.00 43.97 89 ASP A O 1
ATOM 678 N N . HIS A 1 90 ? 13.811 -1.832 -28.752 1.00 44.28 90 HIS A N 1
ATOM 679 C CA . HIS A 1 90 ? 14.916 -2.387 -29.531 1.00 44.28 90 HIS A CA 1
ATOM 680 C C . HIS A 1 90 ? 15.639 -3.474 -28.746 1.00 44.28 90 HIS A C 1
ATOM 682 O O . HIS A 1 90 ? 16.365 -3.228 -27.780 1.00 44.28 90 HIS A O 1
ATOM 688 N N . GLY A 1 91 ? 15.434 -4.715 -29.188 1.00 50.16 91 GLY A N 1
ATOM 689 C CA . GLY A 1 91 ? 16.197 -5.861 -28.730 1.00 50.16 91 GLY A CA 1
ATOM 690 C C . GLY A 1 91 ? 17.691 -5.619 -28.918 1.00 50.16 91 GLY A C 1
ATOM 691 O O . GLY A 1 91 ? 18.195 -5.650 -30.035 1.00 50.16 91 GLY A O 1
ATOM 692 N N . ASN A 1 92 ? 18.418 -5.427 -27.820 1.00 38.50 92 ASN A N 1
ATOM 693 C CA . ASN A 1 92 ? 19.833 -5.747 -27.790 1.00 38.50 92 ASN A CA 1
ATOM 694 C C . ASN A 1 92 ? 20.286 -6.203 -26.396 1.00 38.50 92 ASN A C 1
ATOM 696 O O . ASN A 1 92 ? 19.692 -5.889 -25.365 1.00 38.50 92 ASN A O 1
ATOM 700 N N . LYS A 1 93 ? 21.303 -7.053 -26.429 1.00 47.00 93 LYS A N 1
ATOM 701 C CA . LYS A 1 93 ? 21.802 -7.950 -25.389 1.00 47.00 93 LYS A CA 1
ATOM 702 C C . LYS A 1 93 ? 22.470 -7.183 -24.233 1.00 47.00 93 LYS A C 1
ATOM 704 O O . LYS A 1 93 ? 23.285 -6.308 -24.496 1.00 47.00 93 LYS A O 1
ATOM 709 N N . GLY A 1 94 ? 22.187 -7.558 -22.976 1.00 40.88 94 GLY A N 1
ATOM 710 C CA . GLY A 1 94 ? 23.091 -7.288 -21.839 1.00 40.88 94 GLY A CA 1
ATOM 711 C C . GLY A 1 94 ? 22.528 -6.625 -20.572 1.00 40.88 94 GLY A C 1
ATOM 712 O O . GLY A 1 94 ? 23.248 -6.577 -19.583 1.00 40.88 94 GLY A O 1
ATOM 713 N N . GLY A 1 95 ? 21.285 -6.133 -20.546 1.00 45.12 95 GLY A N 1
ATOM 714 C CA . GLY A 1 95 ? 20.688 -5.577 -19.317 1.00 45.12 95 GLY A CA 1
ATOM 715 C C . GLY A 1 95 ? 20.123 -6.673 -18.409 1.00 45.12 95 GLY A C 1
ATOM 716 O O . GLY A 1 95 ? 19.407 -7.545 -18.908 1.00 45.12 95 GLY A O 1
ATOM 717 N N . ALA A 1 96 ? 20.436 -6.641 -17.109 1.00 48.16 96 ALA A N 1
ATOM 718 C CA . ALA A 1 96 ? 19.888 -7.576 -16.127 1.00 48.16 96 ALA A CA 1
ATOM 719 C C . ALA A 1 96 ? 18.353 -7.572 -16.201 1.00 48.16 96 ALA A C 1
ATOM 721 O O . ALA A 1 96 ? 17.712 -6.529 -16.078 1.00 48.16 96 ALA A O 1
ATOM 722 N N . VAL A 1 97 ? 17.762 -8.740 -16.455 1.00 58.25 97 VAL A N 1
ATOM 723 C CA . VAL A 1 97 ? 16.309 -8.912 -16.406 1.00 58.25 97 VAL A CA 1
ATOM 724 C C . VAL A 1 97 ? 15.908 -8.747 -14.945 1.00 58.25 97 VAL A C 1
ATOM 726 O O . VAL A 1 97 ? 16.311 -9.553 -14.110 1.00 58.25 97 VAL A O 1
ATOM 729 N N . PHE A 1 98 ? 15.167 -7.687 -14.625 1.00 69.88 98 PHE A N 1
ATOM 730 C CA . PHE A 1 98 ? 14.582 -7.541 -13.299 1.00 69.88 98 PHE A CA 1
ATOM 731 C C . PHE A 1 98 ? 13.586 -8.683 -13.083 1.00 69.88 98 PHE A C 1
ATOM 733 O O . PHE A 1 98 ? 12.623 -8.804 -13.841 1.00 69.88 98 PHE A O 1
ATOM 740 N N . ASP A 1 99 ? 13.844 -9.531 -12.086 1.00 76.38 99 ASP A N 1
ATOM 741 C CA . ASP A 1 99 ? 12.886 -10.539 -11.641 1.00 76.38 99 ASP A CA 1
ATOM 742 C C . ASP A 1 99 ? 12.043 -9.950 -10.496 1.00 76.38 99 ASP A C 1
ATOM 744 O O . ASP A 1 99 ? 12.568 -9.761 -9.397 1.00 76.38 99 ASP A O 1
ATOM 748 N N . PRO A 1 100 ? 10.757 -9.632 -10.725 1.00 79.50 100 PRO A N 1
ATOM 749 C CA . PRO A 1 100 ? 9.859 -9.106 -9.698 1.00 79.50 100 PRO A CA 1
ATOM 750 C C . PRO A 1 100 ? 9.409 -10.163 -8.677 1.00 79.50 100 PRO A C 1
ATOM 752 O O . PRO A 1 100 ? 8.886 -9.810 -7.620 1.00 79.50 100 PRO A O 1
ATOM 755 N N . LYS A 1 101 ? 9.586 -11.462 -8.960 1.00 84.75 101 LYS A N 1
ATOM 756 C CA . LYS A 1 101 ? 9.040 -12.550 -8.131 1.00 84.75 101 LYS A CA 1
ATOM 757 C C . LYS A 1 101 ? 9.570 -12.582 -6.692 1.00 84.75 101 LYS A C 1
ATOM 759 O O . LYS A 1 101 ? 8.752 -12.796 -5.798 1.00 84.75 101 LYS A O 1
ATOM 764 N N . PRO A 1 102 ? 10.868 -12.344 -6.411 1.00 89.44 102 PRO A N 1
ATOM 765 C CA . PRO A 1 102 ? 11.371 -12.323 -5.038 1.00 89.44 102 PRO A CA 1
ATOM 766 C C . PRO A 1 102 ? 10.702 -11.251 -4.172 1.00 89.44 102 PRO A C 1
ATOM 768 O O . PRO A 1 102 ? 10.535 -11.455 -2.973 1.00 89.44 102 PRO A O 1
ATOM 771 N N . LEU A 1 103 ? 10.266 -10.138 -4.774 1.00 91.44 103 LEU A N 1
ATOM 772 C CA . LEU A 1 103 ? 9.550 -9.081 -4.057 1.00 91.44 103 LEU A CA 1
ATOM 773 C C . LEU A 1 103 ? 8.133 -9.499 -3.650 1.00 91.44 103 LEU A C 1
ATOM 775 O O . LEU A 1 103 ? 7.580 -8.922 -2.724 1.00 91.44 103 LEU A O 1
ATOM 779 N N . LEU A 1 104 ? 7.561 -10.508 -4.309 1.00 94.12 104 LEU A N 1
ATOM 780 C CA . LEU A 1 104 ? 6.218 -11.034 -4.053 1.00 94.12 104 LEU A CA 1
ATOM 781 C C . LEU A 1 104 ? 6.217 -12.261 -3.126 1.00 94.12 104 LEU A C 1
ATOM 783 O O . LEU A 1 104 ? 5.161 -12.846 -2.882 1.00 94.12 104 LEU A O 1
ATOM 787 N N . ALA A 1 105 ? 7.377 -12.657 -2.590 1.00 94.69 105 ALA A N 1
ATOM 788 C CA . ALA A 1 105 ? 7.490 -13.796 -1.682 1.00 94.69 105 ALA A CA 1
ATOM 789 C C . ALA A 1 105 ? 6.556 -13.712 -0.449 1.00 94.69 105 ALA A C 1
ATOM 791 O O . ALA A 1 105 ? 5.954 -14.737 -0.129 1.00 94.69 105 ALA A O 1
ATOM 792 N N . PRO A 1 106 ? 6.348 -12.543 0.199 1.00 95.38 106 PRO A N 1
ATOM 793 C CA . PRO A 1 106 ? 5.385 -12.432 1.301 1.00 95.38 106 PRO A CA 1
ATOM 794 C C . PRO A 1 106 ? 3.943 -12.742 0.870 1.00 95.38 106 PRO A C 1
ATOM 796 O O . PRO A 1 106 ? 3.252 -13.520 1.524 1.00 95.38 106 PRO A O 1
ATOM 799 N N . ALA A 1 107 ? 3.507 -12.240 -0.292 1.00 95.50 107 ALA A N 1
ATOM 800 C CA . ALA A 1 107 ? 2.182 -12.547 -0.833 1.00 95.50 107 ALA A CA 1
ATOM 801 C C . ALA A 1 107 ? 2.009 -14.043 -1.125 1.00 95.50 107 ALA A C 1
ATOM 803 O O . ALA A 1 107 ? 0.961 -14.613 -0.825 1.00 95.50 107 ALA A O 1
ATOM 804 N N . LEU A 1 108 ? 3.042 -14.715 -1.637 1.00 94.25 108 LEU A N 1
ATOM 805 C CA . LEU A 1 108 ? 3.019 -16.173 -1.809 1.00 94.25 108 LEU A CA 1
ATOM 806 C C . LEU A 1 108 ? 2.945 -16.931 -0.474 1.00 94.25 108 LEU A C 1
ATOM 808 O O . LEU A 1 108 ? 2.415 -18.039 -0.435 1.00 94.25 108 LEU A O 1
ATOM 812 N N . ALA A 1 109 ? 3.439 -16.337 0.614 1.00 94.56 109 ALA A N 1
ATOM 813 C CA . ALA A 1 109 ? 3.342 -16.877 1.968 1.00 94.56 109 ALA A CA 1
ATOM 814 C C . ALA A 1 109 ? 1.999 -16.573 2.665 1.00 94.56 109 ALA A C 1
ATOM 816 O O . ALA A 1 109 ? 1.786 -17.032 3.786 1.00 94.56 109 ALA A O 1
ATOM 817 N N . GLY A 1 110 ? 1.084 -15.848 2.009 1.00 95.25 110 GLY A N 1
ATOM 818 C CA . GLY A 1 110 ? -0.229 -15.494 2.560 1.00 95.25 110 GLY A CA 1
ATOM 819 C C . GLY A 1 110 ? -0.300 -14.104 3.199 1.00 95.25 110 GLY A C 1
ATOM 820 O O . GLY A 1 110 ? -1.337 -13.750 3.755 1.00 95.25 110 GLY A O 1
ATOM 821 N N . GLU A 1 111 ? 0.767 -13.306 3.125 1.00 96.44 111 GLU A N 1
ATOM 822 C CA . GLU A 1 111 ? 0.820 -11.973 3.730 1.00 96.44 111 GLU A CA 1
ATOM 823 C C . GLU A 1 111 ? 0.350 -10.897 2.744 1.00 96.44 111 GLU A C 1
ATOM 825 O O . GLU A 1 111 ? 0.775 -10.847 1.590 1.00 96.44 111 GLU A O 1
ATOM 830 N N . ASP A 1 112 ? -0.535 -10.011 3.199 1.00 97.44 112 ASP A N 1
ATOM 831 C CA . ASP A 1 112 ? -0.976 -8.872 2.397 1.00 97.44 112 ASP A CA 1
ATOM 832 C C . ASP A 1 112 ? 0.186 -7.885 2.175 1.00 97.44 112 ASP A C 1
ATOM 834 O O . ASP A 1 112 ? 0.933 -7.540 3.095 1.00 97.44 112 ASP A O 1
ATOM 838 N N . MET A 1 113 ? 0.317 -7.407 0.937 1.00 97.38 113 MET A N 1
ATOM 839 C CA . MET A 1 113 ? 1.391 -6.517 0.500 1.00 97.38 113 MET A CA 1
ATOM 840 C C . MET A 1 113 ? 0.837 -5.218 -0.078 1.00 97.38 113 MET A C 1
ATOM 842 O O . MET A 1 113 ? -0.241 -5.200 -0.667 1.00 97.38 113 MET A O 1
ATOM 846 N N . GLY A 1 114 ? 1.598 -4.134 0.032 1.00 96.44 114 GLY A N 1
ATOM 847 C CA . GLY A 1 114 ? 1.287 -2.843 -0.574 1.00 96.44 114 GLY A CA 1
ATOM 848 C C . GLY A 1 114 ? 2.330 -2.454 -1.615 1.00 96.44 114 GLY A C 1
ATOM 849 O O . GLY A 1 114 ? 3.520 -2.428 -1.320 1.00 96.44 114 GLY A O 1
ATOM 850 N N . LEU A 1 115 ? 1.895 -2.114 -2.822 1.00 94.56 115 LEU A N 1
ATOM 851 C CA . LEU A 1 115 ? 2.707 -1.393 -3.797 1.00 94.56 115 LEU A CA 1
ATOM 852 C C . LEU A 1 115 ? 2.330 0.084 -3.709 1.00 94.56 115 LEU A C 1
ATOM 854 O O . LEU A 1 115 ? 1.203 0.447 -4.044 1.00 94.56 115 LEU A O 1
ATOM 858 N N . ILE A 1 116 ? 3.251 0.923 -3.236 1.00 91.88 116 ILE A N 1
ATOM 859 C CA . ILE A 1 116 ? 3.048 2.373 -3.229 1.00 91.88 116 ILE A CA 1
ATOM 860 C C . ILE A 1 116 ? 3.233 2.863 -4.658 1.00 91.88 116 ILE A C 1
ATOM 862 O O . ILE A 1 116 ? 4.336 2.807 -5.201 1.00 91.88 116 ILE A O 1
ATOM 866 N N . SER A 1 117 ? 2.135 3.321 -5.250 1.00 76.88 117 SER A N 1
ATOM 867 C CA . SER A 1 117 ? 2.137 3.954 -6.561 1.00 76.88 117 SER A CA 1
ATOM 868 C C . SER A 1 117 ? 2.387 5.441 -6.346 1.00 76.88 117 SER A C 1
ATOM 870 O O . SER A 1 117 ? 1.461 6.203 -6.060 1.00 76.88 117 SER A O 1
ATOM 872 N N . GLU A 1 118 ? 3.649 5.851 -6.429 1.00 67.75 118 GLU A N 1
ATOM 873 C CA . GLU A 1 118 ? 3.966 7.262 -6.622 1.00 67.75 118 GLU A CA 1
ATOM 874 C C . GLU A 1 118 ? 3.561 7.573 -8.067 1.00 67.75 118 GLU A C 1
ATOM 876 O O . GLU A 1 118 ? 3.969 6.868 -8.985 1.00 67.75 118 GLU A O 1
ATOM 881 N N . ALA A 1 119 ? 2.656 8.529 -8.286 1.00 54.44 119 ALA A N 1
ATOM 882 C CA . ALA A 1 119 ? 2.199 8.863 -9.632 1.00 54.44 119 ALA A CA 1
ATOM 883 C C . ALA A 1 119 ? 3.372 9.423 -10.461 1.00 54.44 119 ALA A C 1
ATOM 885 O O . ALA A 1 119 ? 3.652 10.621 -10.475 1.00 54.44 119 ALA A O 1
ATOM 886 N N . GLY A 1 120 ? 4.084 8.530 -11.146 1.00 49.41 120 GLY A N 1
ATOM 887 C CA . GLY A 1 120 ? 5.010 8.883 -12.205 1.00 49.41 120 GLY A CA 1
ATOM 888 C C . GLY A 1 120 ? 4.258 9.585 -13.334 1.00 49.41 120 GLY A C 1
ATOM 889 O O . GLY A 1 120 ? 3.082 9.321 -13.590 1.00 49.41 120 GLY A O 1
ATOM 890 N N . MET A 1 121 ? 4.935 10.512 -14.010 1.00 31.23 121 MET A N 1
ATOM 891 C CA . MET A 1 121 ? 4.383 11.198 -15.179 1.00 31.23 121 MET A CA 1
ATOM 892 C C . MET A 1 121 ? 3.787 10.202 -16.194 1.00 31.23 121 MET A C 1
ATOM 894 O O . MET A 1 121 ? 4.392 9.156 -16.449 1.00 31.23 121 MET A O 1
ATOM 898 N N . PRO A 1 122 ? 2.664 10.532 -16.856 1.00 29.98 122 PRO A N 1
ATOM 899 C CA . PRO A 1 122 ? 2.146 9.709 -17.941 1.00 29.98 122 PRO A CA 1
ATOM 900 C C . PRO A 1 122 ? 3.179 9.589 -19.080 1.00 29.98 122 PRO A C 1
ATOM 902 O O . PRO A 1 122 ? 3.775 10.589 -19.476 1.00 29.98 122 PRO A O 1
ATOM 905 N N . ALA A 1 123 ? 3.325 8.367 -19.623 1.00 34.53 123 ALA A N 1
ATOM 906 C CA . ALA A 1 123 ? 4.072 7.966 -20.837 1.00 34.53 123 ALA A CA 1
ATOM 907 C C . ALA A 1 123 ? 5.437 7.249 -20.693 1.00 34.53 123 ALA A C 1
ATOM 909 O O . ALA A 1 123 ? 6.072 6.977 -21.713 1.00 34.53 123 ALA A O 1
ATOM 910 N N . VAL A 1 124 ? 5.869 6.838 -19.496 1.00 41.62 124 VAL A N 1
ATOM 911 C CA . VAL A 1 124 ? 7.041 5.950 -19.334 1.00 41.62 124 VAL A CA 1
ATOM 912 C C . VAL A 1 124 ? 6.629 4.730 -18.519 1.00 41.62 124 VAL A C 1
ATOM 914 O O . VAL A 1 124 ? 5.910 4.869 -17.539 1.00 41.62 124 VAL A O 1
ATOM 917 N N . ALA A 1 125 ? 7.020 3.535 -18.968 1.00 47.94 125 ALA A N 1
ATOM 918 C CA . ALA A 1 125 ? 6.698 2.262 -18.331 1.00 47.94 125 ALA A CA 1
ATOM 919 C C . ALA A 1 125 ? 6.899 2.325 -16.806 1.00 47.94 125 ALA A C 1
ATOM 921 O O . ALA A 1 125 ? 8.024 2.474 -16.334 1.00 47.94 125 ALA A O 1
ATOM 922 N N . ASP A 1 126 ? 5.797 2.225 -16.063 1.00 61.12 126 ASP A N 1
ATOM 923 C CA . ASP A 1 126 ? 5.787 2.266 -14.605 1.00 61.12 126 ASP A CA 1
ATOM 924 C C . ASP A 1 126 ? 6.460 0.984 -14.078 1.00 61.12 126 ASP A C 1
ATOM 926 O O . ASP A 1 126 ? 6.004 -0.119 -14.420 1.00 61.12 126 ASP A O 1
ATOM 930 N N . PRO A 1 127 ? 7.539 1.068 -13.282 1.00 61.25 127 PRO A N 1
ATOM 931 C CA . PRO A 1 127 ? 8.197 -0.108 -12.715 1.00 61.25 127 PRO A CA 1
ATOM 932 C C . PRO A 1 127 ? 7.217 -0.953 -11.882 1.00 61.25 127 PRO A C 1
ATOM 934 O O . PRO A 1 127 ? 7.335 -2.183 -11.855 1.00 61.25 127 PRO A O 1
ATOM 937 N N . GLY A 1 128 ? 6.182 -0.335 -11.307 1.00 76.38 128 GLY A N 1
ATOM 938 C CA . GLY A 1 128 ? 5.072 -0.996 -10.631 1.00 76.38 128 GLY A CA 1
ATOM 939 C C . GLY A 1 128 ? 4.233 -1.898 -11.542 1.00 76.38 128 GLY A C 1
ATOM 940 O O . GLY A 1 128 ? 3.773 -2.952 -11.101 1.00 76.38 128 GLY A O 1
ATOM 941 N N . SER A 1 129 ? 4.100 -1.585 -12.836 1.00 81.69 129 SER A N 1
ATOM 942 C CA . SER A 1 129 ? 3.343 -2.421 -13.787 1.00 81.69 129 SER A CA 1
ATOM 943 C C . SER A 1 129 ? 3.947 -3.822 -13.957 1.00 81.69 129 SER A C 1
ATOM 945 O O . SER A 1 129 ? 3.218 -4.805 -14.116 1.00 81.69 129 SER A O 1
ATOM 947 N N . SER A 1 130 ? 5.276 -3.937 -13.853 1.00 84.31 130 SER A N 1
ATOM 948 C CA . SER A 1 130 ? 5.977 -5.224 -13.907 1.00 84.31 130 SER A CA 1
ATOM 949 C C . SER A 1 130 ? 5.668 -6.102 -12.689 1.00 84.31 130 SER A C 1
ATOM 951 O O . SER A 1 130 ? 5.488 -7.313 -12.836 1.00 84.31 130 SER A O 1
ATOM 953 N N . ILE A 1 131 ? 5.510 -5.488 -11.511 1.00 89.06 131 ILE A N 1
ATOM 954 C CA . ILE A 1 131 ? 5.098 -6.157 -10.272 1.00 89.06 131 ILE A CA 1
ATOM 955 C C . ILE A 1 131 ? 3.656 -6.637 -10.383 1.00 89.06 131 ILE A C 1
ATOM 957 O O . ILE A 1 131 ? 3.375 -7.790 -10.072 1.00 89.06 131 ILE A O 1
ATOM 961 N N . VAL A 1 132 ? 2.750 -5.785 -10.872 1.00 90.38 132 VAL A N 1
ATOM 962 C CA . VAL A 1 132 ? 1.336 -6.142 -11.069 1.00 90.38 132 VAL A CA 1
ATOM 963 C C . VAL A 1 132 ? 1.200 -7.317 -12.031 1.00 90.38 132 VAL A C 1
ATOM 965 O O . VAL A 1 132 ? 0.485 -8.276 -11.740 1.00 90.38 132 VAL A O 1
ATOM 968 N N . ARG A 1 133 ? 1.923 -7.281 -13.156 1.00 88.69 133 ARG A N 1
ATOM 969 C CA . ARG A 1 133 ? 1.942 -8.390 -14.113 1.00 88.69 133 ARG A CA 1
ATOM 970 C C . ARG A 1 133 ? 2.450 -9.677 -13.466 1.00 88.69 133 ARG A C 1
ATOM 972 O O . ARG A 1 133 ? 1.795 -10.705 -13.585 1.00 88.69 133 ARG A O 1
ATOM 979 N N . ALA A 1 134 ? 3.570 -9.614 -12.751 1.00 90.00 134 ALA A N 1
ATOM 980 C CA . ALA A 1 134 ? 4.123 -10.780 -12.073 1.00 90.00 134 ALA A CA 1
ATOM 981 C C . ALA A 1 134 ? 3.199 -11.327 -10.976 1.00 90.00 134 ALA A C 1
ATOM 983 O O . ALA A 1 134 ? 3.105 -12.540 -10.814 1.00 90.00 134 ALA A O 1
ATOM 984 N N . ALA A 1 135 ? 2.488 -10.459 -10.255 1.00 92.00 135 ALA A N 1
ATOM 985 C CA . ALA A 1 135 ? 1.493 -10.862 -9.270 1.00 92.00 135 ALA A CA 1
ATOM 986 C C . ALA A 1 135 ? 0.344 -11.636 -9.928 1.00 92.00 135 ALA A C 1
ATOM 988 O O . ALA A 1 135 ? 0.007 -12.725 -9.467 1.00 92.00 135 ALA A O 1
ATOM 989 N N . HIS A 1 136 ? -0.190 -11.139 -11.048 1.00 92.44 136 HIS A N 1
ATOM 990 C CA . HIS A 1 136 ? -1.195 -11.868 -11.823 1.00 92.44 136 HIS A CA 1
ATOM 991 C C . HIS A 1 136 ? -0.671 -13.211 -12.351 1.00 92.44 136 HIS A C 1
ATOM 993 O O . HIS A 1 136 ? -1.358 -14.220 -12.205 1.00 92.44 136 HIS A O 1
ATOM 999 N N . ASP A 1 137 ? 0.549 -13.246 -12.900 1.00 92.25 137 ASP A N 1
ATOM 1000 C CA . ASP A 1 137 ? 1.180 -14.476 -13.405 1.00 92.25 137 ASP A CA 1
ATOM 1001 C C . ASP A 1 137 ? 1.381 -15.528 -12.291 1.00 92.25 137 ASP A C 1
ATOM 1003 O O . ASP A 1 137 ? 1.399 -16.729 -12.559 1.00 92.25 137 ASP A O 1
ATOM 1007 N N . LEU A 1 138 ? 1.515 -15.086 -11.036 1.00 92.25 138 LEU A N 1
ATOM 1008 C CA . LEU A 1 138 ? 1.632 -15.928 -9.841 1.00 92.25 138 LEU A CA 1
ATOM 1009 C C . LEU A 1 138 ? 0.283 -16.256 -9.174 1.00 92.25 138 LEU A C 1
ATOM 1011 O O . LEU A 1 138 ? 0.264 -16.927 -8.143 1.00 92.25 138 LEU A O 1
ATOM 1015 N N . GLY A 1 139 ? -0.843 -15.790 -9.722 1.00 93.81 139 GLY A N 1
ATOM 1016 C CA . GLY A 1 139 ? -2.173 -15.994 -9.137 1.00 93.81 139 GLY A CA 1
ATOM 1017 C C . GLY A 1 139 ? -2.440 -15.177 -7.865 1.00 93.81 139 GLY A C 1
ATOM 1018 O O . GLY A 1 139 ? -3.411 -15.444 -7.155 1.00 93.81 139 GLY A O 1
ATOM 1019 N N . ILE A 1 140 ? -1.605 -14.179 -7.570 1.00 95.44 140 ILE A N 1
ATOM 1020 C CA . ILE A 1 140 ? -1.803 -13.251 -6.455 1.00 95.44 140 ILE A CA 1
ATOM 1021 C C . ILE A 1 140 ? -2.928 -12.287 -6.827 1.00 95.44 140 ILE A C 1
ATOM 1023 O O . ILE A 1 140 ? -2.958 -11.706 -7.915 1.00 95.44 140 ILE A O 1
ATOM 1027 N N . ARG A 1 141 ? -3.865 -12.086 -5.898 1.00 95.75 141 ARG A N 1
ATOM 1028 C CA . ARG A 1 141 ? -4.940 -11.113 -6.082 1.00 95.75 141 ARG A CA 1
ATOM 1029 C C . ARG A 1 141 ? -4.353 -9.705 -6.047 1.00 95.75 141 ARG A C 1
ATOM 1031 O O . ARG A 1 141 ? -3.731 -9.334 -5.058 1.00 95.75 141 ARG A O 1
ATOM 1038 N N . VAL A 1 142 ? -4.631 -8.904 -7.071 1.00 94.69 142 VAL A N 1
ATOM 1039 C CA . VAL A 1 142 ? -4.275 -7.480 -7.098 1.00 94.69 142 VAL A CA 1
ATOM 1040 C C . VAL A 1 142 ? -5.526 -6.634 -6.866 1.00 94.69 142 VAL A C 1
ATOM 1042 O O . VAL A 1 142 ? -6.562 -6.868 -7.490 1.00 94.69 142 VAL A O 1
ATOM 1045 N N . VAL A 1 143 ? -5.457 -5.671 -5.945 1.00 95.19 143 VAL A N 1
ATOM 1046 C CA . VAL A 1 143 ? -6.572 -4.776 -5.601 1.00 95.19 143 VAL A CA 1
ATOM 1047 C C . VAL A 1 143 ? -6.106 -3.321 -5.646 1.00 95.19 143 VAL A C 1
ATOM 1049 O O . VAL A 1 143 ? -5.372 -2.897 -4.753 1.00 95.19 143 VAL A O 1
ATOM 1052 N N . PRO A 1 144 ? -6.534 -2.525 -6.639 1.00 92.12 144 PRO A N 1
ATOM 1053 C CA . PRO A 1 144 ? -6.302 -1.090 -6.602 1.00 92.1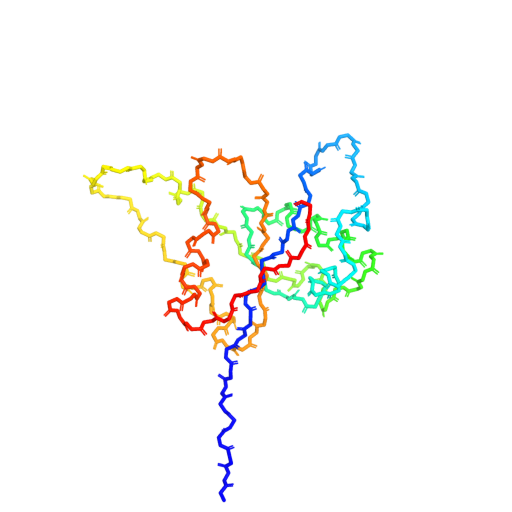2 144 PRO A CA 1
ATOM 1054 C C . PRO A 1 144 ? -7.127 -0.443 -5.486 1.00 92.12 144 PRO A C 1
ATOM 1056 O O . PRO A 1 144 ? -8.323 -0.712 -5.357 1.00 92.12 144 PRO A O 1
ATOM 1059 N N . LEU A 1 145 ? -6.491 0.405 -4.679 1.00 91.62 145 LEU A N 1
ATOM 1060 C CA . LEU A 1 145 ? -7.184 1.262 -3.722 1.00 91.62 145 LEU A CA 1
ATOM 1061 C C . LEU A 1 145 ? -7.504 2.615 -4.354 1.00 91.62 145 LEU A C 1
ATOM 1063 O O . LEU A 1 145 ? -6.818 3.080 -5.259 1.00 91.62 145 LEU A O 1
ATOM 1067 N N . VAL A 1 146 ? -8.566 3.245 -3.859 1.00 88.06 146 VAL A N 1
ATOM 1068 C CA . VAL A 1 146 ? -9.010 4.556 -4.341 1.00 88.06 146 VAL A CA 1
ATOM 1069 C C . VAL A 1 146 ? -8.116 5.645 -3.757 1.00 88.06 146 VAL A C 1
ATOM 1071 O O . VAL A 1 146 ? -7.828 5.635 -2.557 1.00 88.06 146 VAL A O 1
ATOM 1074 N N . GLY A 1 147 ? -7.723 6.597 -4.595 1.00 82.00 147 GLY A N 1
ATOM 1075 C CA . GLY A 1 147 ? -6.990 7.793 -4.205 1.00 82.00 147 GLY A CA 1
ATOM 1076 C C . GLY A 1 147 ? -7.076 8.883 -5.274 1.00 82.00 147 GLY A C 1
ATOM 1077 O O . GLY A 1 147 ? -7.948 8.773 -6.141 1.00 82.00 147 GLY A O 1
ATOM 1078 N N . PRO A 1 148 ? -6.239 9.927 -5.165 1.00 67.81 148 PRO A N 1
ATOM 1079 C CA . PRO A 1 148 ? -6.285 11.109 -6.023 1.00 67.81 148 PRO A CA 1
ATOM 1080 C C . PRO A 1 148 ? -5.838 10.845 -7.464 1.00 67.81 148 PRO A C 1
ATOM 1082 O O . PRO A 1 148 ? -5.082 9.872 -7.691 1.00 67.81 148 PRO A O 1
#

Radius of gyration: 16.51 Å; chains: 1; bounding box: 35×59×44 Å